Protein AF-A0A1I7SCU9-F1 (afdb_monomer_lite)

InterPro domains:
  IPR032135 Helix-turn-helix domain (DUF4817) [PF16087] (5-58)

Radius of gyration: 13.19 Å; chains: 1; bounding box: 29×18×49 Å

Sequence (68 aa):
MEYGVEEKAWSVVWYGKNGSAINVQRECRMKYGCNAKPPDRKTIRRSWNKFLETGSVNRKQKKQERWV

Organism: Bursaphelenchus xylophilus (NCBI:txid6326)

Secondary structure (DSSP, 8-state):
----HHHHHHHHHHHHHH--HHHHHHHHHHHH-TT--PPPHHHHHHHHHHHHHTTSS-----------

Foldseek 3Di:
DDCDPVLLVQLLVVCLVPVDSVVSQVVQCVVVHVPDDRDDPVSSVVSNVVCCVVVVDDNPPPPPPPPD

Structure (mmCIF, N/CA/C/O backbone):
data_AF-A0A1I7SCU9-F1
#
_entry.id   AF-A0A1I7SCU9-F1
#
loop_
_atom_site.group_PDB
_atom_site.id
_atom_site.type_symbol
_atom_site.label_atom_id
_atom_site.label_alt_id
_atom_site.label_comp_id
_atom_site.label_asym_id
_atom_site.label_entity_id
_atom_site.label_seq_id
_atom_site.pdbx_PDB_ins_code
_atom_site.Cartn_x
_atom_site.Cartn_y
_atom_site.Cartn_z
_atom_site.occupancy
_atom_site.B_iso_or_equiv
_atom_site.auth_seq_id
_atom_site.auth_comp_id
_atom_site.auth_asym_id
_atom_site.auth_atom_id
_atom_site.pdbx_PDB_model_num
ATOM 1 N N . MET A 1 1 ? 6.010 -5.804 -17.993 1.00 46.81 1 MET A N 1
ATOM 2 C CA . MET A 1 1 ? 5.185 -6.380 -16.916 1.00 46.81 1 MET A CA 1
ATOM 3 C C . MET A 1 1 ? 4.315 -5.287 -16.356 1.00 46.81 1 MET A C 1
ATOM 5 O O . MET A 1 1 ? 4.826 -4.298 -15.839 1.00 46.81 1 MET A O 1
ATOM 9 N N . GLU A 1 2 ? 3.027 -5.424 -16.622 1.00 51.53 2 GLU A N 1
ATOM 10 C CA . GLU A 1 2 ? 1.977 -4.543 -16.140 1.00 51.53 2 GLU A CA 1
ATOM 11 C C . GLU A 1 2 ? 1.784 -4.763 -14.637 1.00 51.53 2 GLU A C 1
ATOM 13 O O . GLU A 1 2 ? 1.991 -5.863 -14.134 1.00 51.53 2 GLU A O 1
ATOM 18 N N . TYR A 1 3 ? 1.459 -3.697 -13.917 1.00 63.50 3 TYR A N 1
ATOM 19 C CA . TYR A 1 3 ? 1.354 -3.709 -12.464 1.00 63.50 3 TYR A CA 1
ATOM 20 C C . TYR A 1 3 ? 0.064 -4.435 -12.034 1.00 63.50 3 TYR A C 1
ATOM 22 O O . TYR A 1 3 ? -1.023 -3.842 -12.077 1.00 63.50 3 TYR A O 1
ATOM 30 N N . GLY A 1 4 ? 0.180 -5.710 -11.658 1.00 73.12 4 GLY A N 1
ATOM 31 C CA . GLY A 1 4 ? -0.936 -6.607 -11.369 1.00 73.12 4 GLY A CA 1
ATOM 32 C C . GLY A 1 4 ? -1.684 -6.307 -10.065 1.00 73.12 4 GLY A C 1
ATOM 33 O O . GLY A 1 4 ? -1.318 -5.451 -9.250 1.00 73.12 4 GLY A O 1
ATOM 34 N N . VAL A 1 5 ? -2.813 -6.998 -9.878 1.00 75.75 5 VAL A N 1
ATOM 35 C CA . VAL A 1 5 ? -3.666 -6.868 -8.680 1.00 75.75 5 VAL A CA 1
ATOM 36 C C . VAL A 1 5 ? -2.941 -7.383 -7.432 1.00 75.75 5 VAL A C 1
ATOM 38 O O . VAL A 1 5 ? -3.073 -6.797 -6.354 1.00 75.75 5 VAL A O 1
ATOM 41 N N . GLU A 1 6 ? -2.120 -8.421 -7.582 1.00 77.50 6 GLU A N 1
ATOM 42 C CA . GLU A 1 6 ? -1.358 -9.017 -6.486 1.00 77.50 6 GLU A CA 1
ATOM 43 C C . GLU A 1 6 ? -0.287 -8.067 -5.942 1.00 77.50 6 GLU A C 1
ATOM 45 O O . GLU A 1 6 ? -0.201 -7.873 -4.725 1.00 77.50 6 GLU A O 1
ATOM 50 N N . GLU A 1 7 ? 0.483 -7.389 -6.804 1.00 76.69 7 GLU A N 1
ATOM 51 C CA . GLU A 1 7 ? 1.487 -6.432 -6.333 1.00 76.69 7 GLU A CA 1
ATOM 52 C C . GLU A 1 7 ? 0.836 -5.213 -5.663 1.00 76.69 7 GLU A C 1
ATOM 54 O O . GLU A 1 7 ? 1.374 -4.672 -4.689 1.00 76.69 7 GLU A O 1
ATOM 59 N N . LYS A 1 8 ? -0.352 -4.785 -6.123 1.00 79.25 8 LYS A N 1
ATOM 60 C CA . LYS A 1 8 ? -1.151 -3.746 -5.442 1.00 79.25 8 LYS A CA 1
ATOM 61 C C . LYS A 1 8 ? -1.507 -4.179 -4.024 1.00 79.25 8 LYS A C 1
ATOM 63 O O . LYS A 1 8 ? -1.183 -3.450 -3.084 1.00 79.25 8 LYS A O 1
ATOM 68 N N . ALA A 1 9 ? -2.114 -5.353 -3.863 1.00 83.88 9 ALA A N 1
ATOM 69 C CA . ALA A 1 9 ? -2.511 -5.870 -2.555 1.00 83.88 9 ALA A CA 1
ATOM 70 C C . ALA A 1 9 ? -1.301 -6.025 -1.616 1.00 83.88 9 ALA A C 1
ATOM 72 O O . ALA A 1 9 ? -1.320 -5.546 -0.479 1.00 83.88 9 ALA A O 1
ATOM 73 N N . TRP A 1 10 ? -0.203 -6.594 -2.122 1.00 87.38 10 TRP A N 1
ATOM 74 C CA . TRP A 1 10 ? 1.038 -6.766 -1.369 1.00 87.38 10 TRP A CA 1
ATOM 75 C C . TRP A 1 10 ? 1.605 -5.429 -0.873 1.00 87.38 10 TRP A C 1
ATOM 77 O O . TRP A 1 10 ? 1.961 -5.303 0.302 1.00 87.38 10 TRP A O 1
ATOM 87 N N . SER A 1 11 ? 1.630 -4.406 -1.736 1.00 87.19 11 SER A N 1
ATOM 88 C CA . SER A 1 11 ? 2.177 -3.086 -1.397 1.00 87.19 11 SER A CA 1
ATOM 89 C C . SER A 1 11 ? 1.415 -2.389 -0.265 1.00 87.19 11 SER A C 1
ATOM 91 O O . SER A 1 11 ? 2.024 -1.726 0.575 1.00 87.19 11 SER A O 1
ATOM 93 N N . VAL A 1 12 ? 0.094 -2.579 -0.201 1.00 87.44 12 VAL A N 1
ATOM 94 C CA . VAL A 1 12 ? -0.780 -2.010 0.833 1.00 87.44 12 VAL A CA 1
ATOM 95 C C . VAL A 1 12 ? -0.539 -2.688 2.178 1.00 87.44 12 VAL A C 1
ATOM 97 O O . VAL A 1 12 ? -0.355 -2.005 3.186 1.00 87.44 12 VAL A O 1
ATOM 100 N N . VAL A 1 13 ? -0.483 -4.022 2.199 1.00 86.75 13 VAL A N 1
ATOM 101 C CA . VAL A 1 13 ? -0.224 -4.792 3.425 1.00 86.75 13 VAL A CA 1
ATOM 102 C C . VAL A 1 13 ? 1.141 -4.432 4.014 1.00 86.75 13 VAL A C 1
ATOM 104 O O . VAL A 1 13 ? 1.263 -4.206 5.219 1.00 86.75 13 VAL A O 1
ATOM 107 N N . TRP A 1 14 ? 2.167 -4.327 3.169 1.00 87.25 14 TRP A N 1
ATOM 108 C CA . TRP A 1 14 ? 3.511 -3.948 3.601 1.00 87.25 14 TRP A CA 1
ATO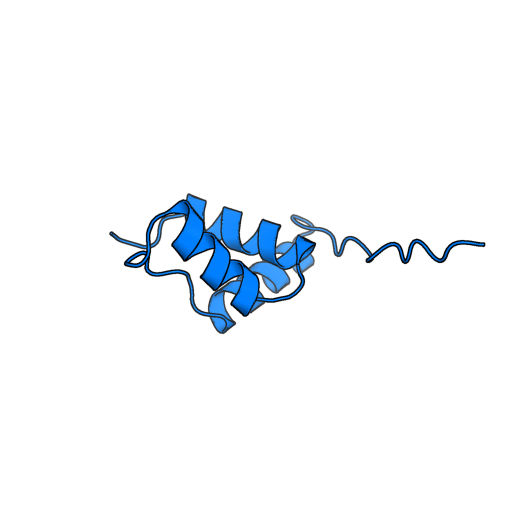M 109 C C . TRP A 1 14 ? 3.614 -2.496 4.050 1.00 87.25 14 TRP A C 1
ATOM 111 O O . TRP A 1 14 ? 4.303 -2.203 5.029 1.00 87.25 14 TRP A O 1
ATOM 121 N N . TYR A 1 15 ? 2.884 -1.587 3.403 1.00 89.75 15 TYR A N 1
ATOM 122 C CA . TYR A 1 15 ? 2.793 -0.207 3.863 1.00 89.75 15 TYR A CA 1
ATOM 123 C C . TYR A 1 15 ? 2.175 -0.117 5.263 1.00 89.75 15 TYR A C 1
ATOM 125 O O . TYR A 1 15 ? 2.670 0.643 6.090 1.00 89.75 15 TYR A O 1
ATOM 133 N N . GLY A 1 16 ? 1.169 -0.939 5.569 1.00 86.19 16 GLY A N 1
ATOM 134 C CA . GLY A 1 16 ? 0.591 -1.024 6.911 1.00 86.19 16 GLY A CA 1
ATOM 135 C C . GLY A 1 16 ? 1.558 -1.504 7.993 1.00 86.19 16 GLY A C 1
ATOM 136 O O . GLY A 1 16 ? 1.472 -1.054 9.132 1.00 86.19 16 GLY A O 1
ATOM 137 N N . LYS A 1 17 ? 2.496 -2.394 7.643 1.00 83.69 17 LYS A N 1
ATOM 138 C CA . LYS A 1 17 ? 3.513 -2.917 8.570 1.00 83.69 17 LYS A CA 1
ATOM 139 C C . LYS A 1 17 ? 4.669 -1.938 8.783 1.00 83.69 17 LYS A C 1
ATOM 141 O O . LYS A 1 17 ? 5.048 -1.664 9.916 1.00 83.69 17 LYS A O 1
ATOM 146 N N . ASN A 1 18 ? 5.212 -1.398 7.693 1.00 80.56 18 ASN A N 1
ATOM 147 C CA . ASN A 1 18 ? 6.435 -0.593 7.724 1.00 80.56 18 ASN A CA 1
ATOM 148 C C . ASN A 1 18 ? 6.169 0.913 7.867 1.00 80.56 18 ASN A C 1
ATOM 150 O O . ASN A 1 18 ? 7.065 1.667 8.244 1.00 80.56 18 ASN A O 1
ATOM 154 N N . GLY A 1 19 ? 4.974 1.384 7.500 1.00 81.75 19 GLY A N 1
ATOM 155 C CA . GLY A 1 19 ? 4.606 2.804 7.471 1.00 81.75 19 GLY A CA 1
ATOM 156 C C . GLY A 1 19 ? 5.365 3.648 6.437 1.00 81.75 19 GLY A C 1
ATOM 157 O O . GLY A 1 19 ? 5.205 4.865 6.412 1.00 81.75 19 GLY A O 1
ATOM 158 N N . SER A 1 20 ? 6.200 3.034 5.589 1.00 87.81 20 SER A N 1
ATOM 159 C CA . SER A 1 20 ? 7.078 3.730 4.643 1.00 87.81 20 SER A CA 1
ATOM 160 C C . SER A 1 20 ? 6.918 3.184 3.229 1.00 87.81 20 SER A C 1
ATOM 162 O O . SER A 1 20 ? 7.306 2.056 2.932 1.00 87.81 20 SER A O 1
ATOM 164 N N . ALA A 1 21 ? 6.407 4.022 2.322 1.00 88.69 21 ALA A N 1
ATOM 165 C CA . ALA A 1 21 ? 6.269 3.684 0.904 1.00 88.69 21 ALA A CA 1
ATOM 166 C C . ALA A 1 21 ? 7.630 3.455 0.228 1.00 88.69 21 ALA A C 1
ATOM 168 O O . ALA A 1 21 ? 7.722 2.684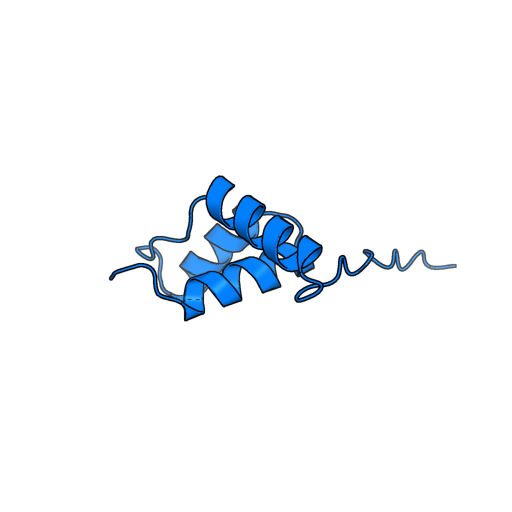 -0.720 1.00 88.69 21 ALA A O 1
ATOM 169 N N . ILE A 1 22 ? 8.695 4.091 0.728 1.00 90.44 22 ILE A N 1
ATOM 170 C CA . ILE A 1 22 ? 10.063 3.884 0.234 1.00 90.44 22 ILE A CA 1
ATOM 171 C C . ILE A 1 22 ? 10.516 2.456 0.532 1.00 90.44 22 ILE A C 1
ATOM 173 O O . ILE A 1 22 ? 11.036 1.785 -0.358 1.00 90.44 22 ILE A O 1
ATOM 177 N N . ASN A 1 23 ? 10.269 1.980 1.755 1.00 90.56 23 ASN A N 1
ATOM 178 C CA . ASN A 1 23 ? 10.625 0.618 2.146 1.00 90.56 23 ASN A CA 1
ATOM 179 C C . ASN A 1 23 ? 9.835 -0.402 1.324 1.00 90.56 23 ASN A C 1
ATOM 181 O O . ASN A 1 23 ? 10.429 -1.336 0.803 1.00 90.56 23 ASN A O 1
ATOM 185 N N . VAL A 1 24 ? 8.540 -0.162 1.095 1.00 89.75 24 VAL A N 1
ATOM 186 C CA . VAL A 1 24 ? 7.711 -1.007 0.216 1.00 89.75 24 VAL A CA 1
ATOM 187 C C . VAL A 1 24 ? 8.293 -1.092 -1.202 1.00 89.75 24 VAL A C 1
ATOM 189 O O . VAL A 1 24 ? 8.412 -2.181 -1.756 1.00 89.75 24 VAL A O 1
ATOM 192 N N . GLN A 1 25 ? 8.702 0.037 -1.794 1.00 90.38 25 GLN A N 1
ATOM 193 C CA . GLN A 1 25 ? 9.322 0.050 -3.125 1.00 90.38 25 GLN A CA 1
ATOM 194 C C . GLN A 1 25 ? 10.672 -0.680 -3.147 1.00 90.38 25 GLN A C 1
ATOM 196 O O . GLN A 1 25 ? 10.986 -1.371 -4.116 1.00 90.38 25 GLN A O 1
ATOM 201 N N . ARG A 1 26 ? 11.483 -0.513 -2.094 1.00 90.56 26 ARG A N 1
ATOM 202 C CA . ARG A 1 26 ? 12.772 -1.198 -1.949 1.00 90.56 26 ARG A CA 1
ATOM 203 C C . ARG A 1 26 ? 12.575 -2.705 -1.870 1.00 90.56 26 ARG A C 1
ATOM 205 O O . ARG A 1 26 ? 13.214 -3.431 -2.617 1.00 90.56 26 ARG A O 1
ATOM 212 N N . GLU A 1 27 ? 11.674 -3.166 -1.018 1.00 89.12 27 GLU A N 1
ATOM 213 C CA . GLU A 1 27 ? 11.410 -4.590 -0.860 1.00 89.12 27 GLU A CA 1
ATOM 214 C C . GLU A 1 27 ? 10.765 -5.223 -2.089 1.00 89.12 27 GLU A C 1
ATOM 216 O O . GLU A 1 27 ? 11.101 -6.348 -2.438 1.00 89.12 27 GLU A O 1
ATOM 221 N N . CYS A 1 28 ? 9.904 -4.492 -2.799 1.00 86.69 28 CYS A N 1
ATOM 222 C CA . CYS A 1 28 ? 9.380 -4.944 -4.083 1.00 86.69 28 CYS A CA 1
ATOM 223 C C . CYS A 1 28 ? 10.523 -5.219 -5.078 1.00 86.69 28 CYS A C 1
ATOM 225 O O . CYS A 1 28 ? 10.557 -6.284 -5.686 1.00 86.69 28 CYS A O 1
ATOM 227 N N . ARG A 1 29 ? 11.518 -4.325 -5.170 1.00 88.25 29 ARG A N 1
ATOM 228 C CA . ARG A 1 29 ? 12.721 -4.558 -5.988 1.00 88.25 29 ARG A CA 1
ATOM 229 C C . ARG A 1 29 ? 13.600 -5.701 -5.474 1.00 88.25 29 ARG A C 1
ATOM 231 O O . ARG A 1 29 ? 14.208 -6.397 -6.274 1.00 88.25 29 ARG A O 1
ATOM 238 N N . MET A 1 30 ? 13.661 -5.925 -4.162 1.00 88.69 30 MET A N 1
ATOM 239 C CA . MET A 1 30 ? 14.383 -7.078 -3.604 1.00 88.69 30 MET A CA 1
ATOM 240 C C . MET A 1 30 ? 13.687 -8.401 -3.945 1.00 88.69 30 MET A C 1
ATOM 242 O O . MET A 1 30 ? 14.357 -9.385 -4.232 1.00 88.69 30 MET A O 1
ATOM 246 N N . LYS A 1 31 ? 12.350 -8.426 -3.926 1.00 84.44 31 LYS A N 1
ATOM 247 C CA . LYS A 1 31 ? 11.551 -9.641 -4.116 1.00 84.44 31 LYS A CA 1
ATOM 248 C C . LYS A 1 31 ? 11.343 -10.010 -5.586 1.00 84.44 31 LYS A C 1
ATOM 250 O O . LYS A 1 31 ? 11.393 -11.185 -5.923 1.00 84.44 31 LYS A O 1
ATOM 255 N N . TYR A 1 32 ? 11.096 -9.020 -6.442 1.00 82.25 32 TYR A N 1
ATOM 256 C CA . TYR A 1 32 ? 10.754 -9.222 -7.857 1.00 82.25 32 TYR A CA 1
ATOM 257 C C . TYR A 1 32 ? 11.885 -8.805 -8.817 1.00 82.25 32 TYR A C 1
ATOM 259 O O . TYR A 1 32 ? 11.706 -8.825 -10.032 1.00 82.25 32 TYR A O 1
ATOM 267 N N . GLY A 1 33 ? 13.052 -8.429 -8.283 1.00 85.00 33 GLY A N 1
ATOM 268 C CA . GLY A 1 33 ? 14.232 -8.024 -9.048 1.00 85.00 33 GLY A CA 1
ATOM 269 C C . GLY A 1 33 ? 14.386 -6.507 -9.206 1.00 85.00 33 GLY A C 1
ATOM 270 O O . GLY A 1 33 ? 13.432 -5.733 -9.101 1.00 85.00 33 GLY A O 1
ATOM 271 N N . CYS A 1 34 ? 15.617 -6.060 -9.480 1.00 81.31 34 CYS A N 1
ATOM 272 C CA . CYS A 1 34 ? 15.977 -4.635 -9.510 1.00 81.31 34 CYS A CA 1
ATOM 273 C C . CYS A 1 34 ? 15.187 -3.813 -10.546 1.00 81.31 34 CYS A C 1
ATOM 275 O O . CYS A 1 34 ? 14.919 -2.635 -10.311 1.00 81.31 34 CYS A O 1
ATOM 277 N N . ASN A 1 35 ? 14.766 -4.454 -11.640 1.00 82.56 35 ASN A N 1
ATOM 278 C CA . ASN A 1 35 ? 13.987 -3.857 -12.726 1.00 82.56 35 ASN A CA 1
ATOM 279 C C . ASN A 1 35 ? 12.471 -3.896 -12.486 1.00 82.56 35 ASN A C 1
ATOM 281 O O . ASN A 1 35 ? 11.706 -3.421 -13.331 1.00 82.56 35 ASN A O 1
ATOM 285 N N . ALA A 1 36 ? 12.019 -4.453 -11.357 1.00 79.94 36 ALA A N 1
ATOM 286 C CA . ALA A 1 36 ? 10.619 -4.387 -10.975 1.00 79.94 36 ALA A CA 1
ATOM 287 C C . ALA A 1 36 ? 10.188 -2.919 -10.890 1.00 79.94 36 ALA A C 1
ATOM 289 O O . ALA A 1 36 ? 10.904 -2.068 -10.351 1.00 79.94 36 ALA A O 1
ATOM 290 N N . LYS A 1 37 ? 9.004 -2.623 -11.430 1.00 84.25 37 LYS A N 1
ATOM 291 C CA . LYS A 1 37 ? 8.383 -1.299 -11.363 1.00 84.25 37 LYS A CA 1
ATOM 292 C C . LYS A 1 37 ? 7.401 -1.293 -10.191 1.00 84.25 37 LYS A C 1
ATOM 294 O O . LYS A 1 37 ? 6.234 -1.617 -10.399 1.00 84.25 37 LYS A O 1
ATOM 299 N N . PRO A 1 38 ? 7.846 -0.988 -8.955 1.00 82.19 38 PRO A N 1
ATOM 300 C CA . PRO A 1 38 ? 6.937 -0.893 -7.829 1.00 82.19 38 PRO A CA 1
ATOM 301 C C . PRO A 1 38 ? 5.947 0.257 -8.050 1.00 82.19 38 PRO A C 1
ATOM 303 O O . PRO A 1 38 ? 6.228 1.183 -8.817 1.00 82.19 38 PRO A O 1
ATOM 306 N N . PRO A 1 39 ? 4.818 0.259 -7.334 1.00 84.81 39 PRO A N 1
ATOM 307 C CA . PRO A 1 39 ? 3.831 1.308 -7.477 1.00 84.81 39 PRO A CA 1
ATOM 308 C C . PRO A 1 39 ? 4.394 2.614 -6.928 1.00 84.81 39 PRO A C 1
ATOM 310 O O . PRO A 1 39 ? 5.220 2.645 -6.004 1.00 84.81 39 PRO A O 1
ATOM 313 N N . ASP A 1 40 ? 3.891 3.717 -7.465 1.00 88.81 40 ASP A N 1
ATOM 314 C CA . ASP A 1 40 ? 4.241 5.029 -6.957 1.00 88.81 40 ASP A CA 1
ATOM 315 C C . ASP A 1 40 ? 3.819 5.201 -5.503 1.00 88.81 40 ASP A C 1
ATOM 317 O O . ASP A 1 40 ? 2.774 4.726 -5.053 1.00 88.81 40 ASP A O 1
ATOM 321 N N . ARG A 1 41 ? 4.608 5.986 -4.769 1.00 89.44 41 ARG A N 1
ATOM 322 C CA . ARG A 1 41 ? 4.360 6.277 -3.350 1.00 89.44 41 ARG A CA 1
ATOM 323 C C . ARG A 1 41 ? 2.963 6.862 -3.118 1.00 89.44 41 ARG A C 1
ATOM 325 O O . ARG A 1 41 ? 2.309 6.528 -2.132 1.00 89.44 41 ARG A O 1
ATOM 332 N N . LYS A 1 42 ? 2.490 7.704 -4.047 1.00 90.31 42 LYS A N 1
ATOM 333 C CA . LYS A 1 42 ? 1.132 8.273 -4.023 1.00 90.31 42 LYS A CA 1
ATOM 334 C C . LYS A 1 42 ? 0.069 7.178 -4.155 1.00 90.31 42 LYS A C 1
ATOM 336 O O . LYS A 1 42 ? -0.906 7.194 -3.410 1.00 90.31 42 LYS A O 1
ATOM 341 N N . THR A 1 43 ? 0.279 6.220 -5.054 1.00 89.56 43 THR A N 1
ATOM 342 C CA . THR A 1 43 ? -0.628 5.089 -5.291 1.00 89.56 43 THR A CA 1
ATOM 343 C C . THR A 1 43 ? -0.692 4.158 -4.086 1.00 89.56 43 THR A C 1
ATOM 345 O O . THR A 1 43 ? -1.791 3.793 -3.671 1.00 89.56 43 THR A O 1
ATOM 348 N N . ILE A 1 44 ? 0.453 3.850 -3.467 1.00 90.00 44 ILE A N 1
ATOM 349 C CA . ILE A 1 44 ? 0.518 3.058 -2.227 1.00 90.00 44 ILE A CA 1
ATOM 350 C C . ILE A 1 44 ? -0.314 3.732 -1.131 1.00 90.00 44 ILE A C 1
ATOM 352 O O . ILE A 1 44 ? -1.190 3.107 -0.538 1.00 90.00 44 ILE A O 1
ATOM 356 N N . ARG A 1 45 ? -0.087 5.032 -0.898 1.00 89.62 45 ARG A N 1
ATOM 357 C CA . ARG A 1 45 ? -0.774 5.785 0.160 1.00 89.62 45 ARG A CA 1
ATOM 358 C C . ARG A 1 45 ? -2.278 5.917 -0.089 1.00 89.62 45 ARG A C 1
ATOM 360 O O . ARG A 1 45 ? -3.055 5.742 0.843 1.00 89.62 45 ARG A O 1
ATOM 367 N N . ARG A 1 46 ? -2.696 6.20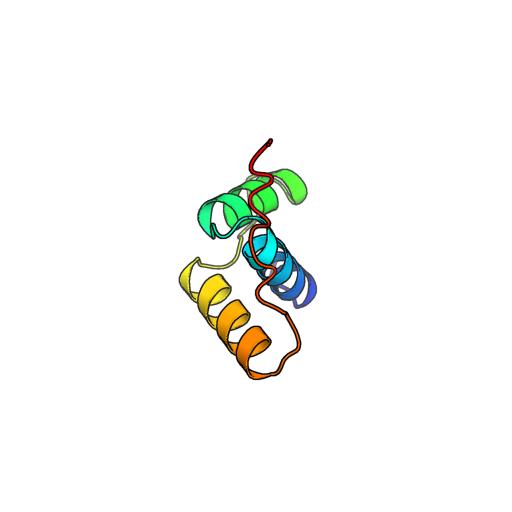3 -1.328 1.00 91.31 46 ARG A N 1
ATOM 368 C CA . ARG A 1 46 ? -4.122 6.258 -1.700 1.00 91.31 46 ARG A CA 1
ATOM 369 C C . ARG A 1 46 ? -4.804 4.912 -1.498 1.00 91.31 46 ARG A C 1
ATOM 371 O O . ARG A 1 46 ? -5.879 4.868 -0.917 1.00 91.31 46 ARG A O 1
ATOM 378 N N . SER A 1 47 ? -4.164 3.833 -1.944 1.00 89.62 47 SER A N 1
ATOM 379 C CA . SER A 1 47 ? -4.706 2.483 -1.789 1.00 89.62 47 SER A CA 1
ATOM 380 C C . SER A 1 47 ? -4.854 2.141 -0.309 1.00 89.62 47 SER A C 1
ATOM 382 O O . SER A 1 47 ? -5.934 1.757 0.115 1.00 89.62 47 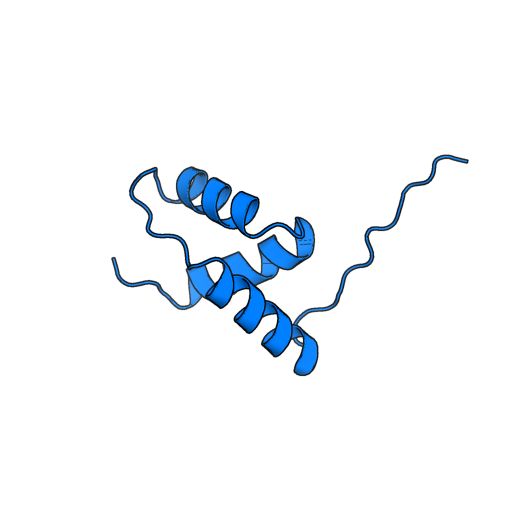SER A O 1
ATOM 384 N N . TRP A 1 48 ? -3.819 2.386 0.499 1.00 89.88 48 TRP A N 1
ATOM 385 C CA . TRP A 1 48 ? -3.875 2.208 1.950 1.00 89.88 48 TRP A CA 1
ATOM 386 C C . TRP A 1 48 ? -5.024 2.976 2.611 1.00 89.88 48 TRP A C 1
ATOM 388 O O . TRP A 1 48 ? -5.780 2.385 3.373 1.00 89.88 48 TRP A O 1
ATOM 398 N N . ASN A 1 49 ? -5.200 4.261 2.293 1.00 89.94 49 ASN A N 1
ATOM 399 C CA . ASN A 1 49 ? -6.307 5.051 2.840 1.00 89.94 49 ASN A CA 1
ATOM 400 C C . ASN A 1 49 ? -7.674 4.487 2.433 1.00 89.94 49 ASN A C 1
ATOM 402 O O . ASN A 1 49 ? -8.533 4.320 3.288 1.00 89.94 49 ASN A O 1
ATOM 406 N N . LYS A 1 50 ? -7.849 4.105 1.164 1.00 90.62 50 LYS A N 1
ATOM 407 C CA . LYS A 1 50 ? -9.093 3.488 0.685 1.00 90.62 50 LYS A CA 1
ATOM 40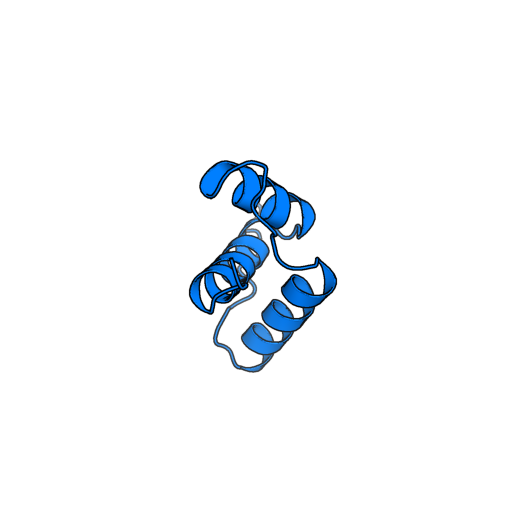8 C C . LYS A 1 50 ? -9.393 2.166 1.402 1.00 90.62 50 LYS A C 1
ATOM 410 O O . LYS A 1 50 ? -10.534 1.877 1.756 1.00 90.62 50 LYS A O 1
ATOM 415 N N . PHE A 1 51 ? -8.373 1.343 1.630 1.00 86.69 51 PHE A N 1
ATOM 416 C CA . PHE A 1 51 ? -8.544 0.089 2.360 1.00 86.69 51 PHE A CA 1
ATOM 417 C C . PHE A 1 51 ? -8.791 0.314 3.860 1.00 86.69 51 PHE A C 1
ATOM 419 O O . PHE A 1 51 ? -9.478 -0.495 4.476 1.00 86.69 51 PHE A O 1
ATOM 426 N N . LEU A 1 52 ? -8.269 1.399 4.446 1.00 87.19 52 LEU A N 1
ATOM 427 C CA . LEU A 1 52 ? -8.601 1.807 5.814 1.00 87.19 52 LEU A CA 1
ATOM 428 C C . LEU A 1 52 ? -10.063 2.251 5.922 1.00 87.19 52 LEU A C 1
ATOM 430 O O . LEU A 1 52 ? -10.757 1.827 6.837 1.00 87.19 52 LEU A O 1
ATOM 434 N N . GLU A 1 53 ? -10.530 3.082 4.989 1.00 88.56 53 GLU A N 1
ATOM 435 C CA . GLU A 1 53 ? -11.912 3.587 4.952 1.00 88.56 53 GLU A CA 1
ATOM 436 C C . GLU A 1 53 ? -12.936 2.457 4.814 1.00 88.56 53 GLU A C 1
ATOM 438 O O . GLU A 1 53 ? -13.996 2.495 5.427 1.00 88.56 53 GLU A O 1
ATOM 443 N N . THR A 1 54 ? -12.600 1.423 4.044 1.00 88.50 54 THR A N 1
ATOM 444 C CA . THR A 1 54 ? -13.455 0.239 3.863 1.00 88.50 54 THR A CA 1
ATOM 445 C C . THR A 1 54 ? -13.336 -0.782 4.998 1.00 88.50 54 THR A C 1
ATOM 447 O O . THR A 1 54 ? -14.024 -1.796 4.964 1.00 88.50 54 THR A O 1
ATOM 450 N N . GLY A 1 55 ? -12.444 -0.571 5.974 1.00 84.31 55 GLY A N 1
ATOM 451 C CA . GLY A 1 55 ? -12.167 -1.535 7.046 1.00 84.31 55 GLY A CA 1
ATOM 452 C C . GLY A 1 55 ? -11.426 -2.801 6.591 1.00 84.31 55 GLY A C 1
ATOM 453 O O . GLY A 1 55 ? -11.221 -3.716 7.384 1.00 84.31 55 GLY A O 1
ATOM 454 N N . SER A 1 56 ? -10.984 -2.858 5.330 1.00 83.12 56 SER A N 1
ATOM 455 C CA . SER A 1 56 ? -10.252 -4.001 4.761 1.00 83.12 56 SER A CA 1
ATOM 456 C C . SER A 1 56 ? -8.841 -4.141 5.337 1.00 83.12 56 SER A C 1
ATOM 458 O O . SER A 1 56 ? -8.262 -5.226 5.347 1.00 83.12 56 SER A O 1
ATOM 460 N N . VAL A 1 57 ? -8.257 -3.034 5.799 1.00 81.50 57 VAL A N 1
ATOM 461 C CA . VAL A 1 57 ? -7.023 -3.030 6.587 1.00 81.50 57 VAL A CA 1
ATOM 462 C C . VAL A 1 57 ? -7.247 -2.222 7.852 1.00 81.50 57 VAL A C 1
ATOM 464 O O . VAL A 1 57 ? -7.965 -1.230 7.848 1.00 81.50 57 VAL A O 1
ATOM 467 N N . ASN A 1 58 ?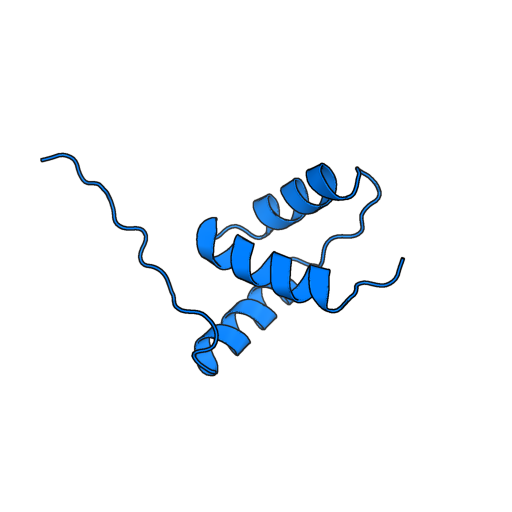 -6.588 -2.624 8.933 1.00 80.06 58 ASN A N 1
ATOM 468 C CA . ASN A 1 58 ? -6.577 -1.864 10.175 1.00 80.06 58 ASN A CA 1
ATOM 469 C C . ASN A 1 58 ? -5.258 -1.110 10.305 1.00 80.06 58 ASN A C 1
ATOM 471 O O . ASN A 1 58 ? -4.191 -1.640 9.977 1.00 80.06 58 ASN A O 1
ATOM 475 N N . ARG A 1 59 ? -5.308 0.107 10.863 1.00 69.38 59 ARG A N 1
ATOM 476 C CA . ARG A 1 59 ? -4.120 0.744 11.445 1.00 69.38 59 ARG A CA 1
ATOM 477 C C . ARG A 1 59 ? -3.680 -0.141 12.608 1.00 69.38 59 ARG A C 1
ATOM 479 O O . ARG A 1 59 ? -4.103 0.076 13.737 1.00 69.38 59 ARG A O 1
ATOM 486 N N . LYS A 1 60 ? -2.854 -1.160 12.354 1.00 63.56 60 LYS A N 1
ATOM 487 C CA . LYS A 1 60 ? -2.138 -1.821 13.442 1.00 63.56 60 LYS A CA 1
ATOM 488 C C . LYS A 1 60 ? -1.319 -0.728 14.119 1.00 63.56 60 LYS A C 1
ATOM 490 O O . LYS A 1 60 ? -0.397 -0.176 13.519 1.00 63.56 60 LYS A O 1
ATOM 495 N N . GLN A 1 61 ? -1.730 -0.358 15.332 1.00 52.28 61 GLN A N 1
ATOM 496 C CA . GLN A 1 61 ? -0.928 0.453 16.231 1.00 52.28 61 GLN A CA 1
ATOM 497 C C . GLN A 1 61 ? 0.456 -0.189 16.255 1.00 52.28 61 GLN A C 1
ATOM 499 O O . GLN A 1 61 ? 0.575 -1.393 16.493 1.00 52.28 61 GLN A O 1
ATOM 504 N N . LYS A 1 62 ? 1.503 0.602 15.996 1.00 45.72 62 LYS A N 1
ATOM 505 C CA . LYS A 1 62 ? 2.823 0.269 16.520 1.00 45.72 62 LYS A CA 1
ATOM 506 C C . LYS A 1 62 ? 2.608 0.079 18.017 1.00 45.72 62 LYS A C 1
ATOM 508 O O . LYS A 1 62 ? 2.486 1.067 18.736 1.00 45.72 62 LYS A O 1
ATOM 513 N N . LYS A 1 63 ? 2.472 -1.166 18.475 1.00 41.72 63 LYS A N 1
ATOM 514 C CA . LYS A 1 63 ? 2.621 -1.479 19.886 1.00 41.72 63 LYS A CA 1
ATOM 515 C C . LYS A 1 63 ? 4.068 -1.090 20.158 1.00 41.72 63 LYS A C 1
ATOM 517 O O . LYS A 1 63 ? 4.983 -1.757 19.690 1.00 41.72 63 LYS A O 1
ATOM 522 N N . GLN A 1 64 ? 4.268 0.089 20.747 1.00 41.19 64 GLN A N 1
ATOM 523 C CA . GLN A 1 64 ? 5.512 0.371 21.436 1.00 41.19 64 GLN A CA 1
ATOM 524 C C . GLN A 1 64 ? 5.620 -0.748 22.464 1.00 41.19 64 GLN A C 1
ATOM 526 O O . GLN A 1 64 ? 4.904 -0.740 23.462 1.00 41.19 64 GLN A O 1
ATOM 531 N N . GLU A 1 65 ? 6.460 -1.742 22.202 1.00 45.00 65 GLU A N 1
ATOM 532 C CA . GLU A 1 65 ? 7.060 -2.515 23.278 1.00 45.00 65 GLU A CA 1
ATOM 533 C C . GLU A 1 65 ? 7.987 -1.544 24.009 1.00 45.00 65 GLU A C 1
ATOM 535 O O . GLU A 1 65 ? 9.178 -1.419 23.734 1.00 45.00 65 GLU A O 1
ATOM 540 N N . ARG A 1 66 ? 7.367 -0.731 24.868 1.00 39.78 66 ARG A N 1
ATOM 541 C CA . ARG A 1 66 ? 8.047 0.021 25.903 1.00 39.78 66 ARG A CA 1
ATOM 542 C C . ARG A 1 66 ? 8.347 -1.014 26.974 1.00 39.78 66 ARG A C 1
ATOM 544 O O . ARG A 1 66 ? 7.445 -1.407 27.706 1.00 39.78 66 ARG A O 1
ATOM 551 N N . TRP A 1 67 ? 9.574 -1.521 26.958 1.00 47.47 67 TRP A N 1
ATOM 552 C CA . TRP A 1 67 ? 10.124 -2.322 28.042 1.00 47.47 67 TRP A CA 1
ATOM 553 C C . TRP A 1 67 ? 9.899 -1.552 29.352 1.00 47.47 67 TRP A C 1
ATOM 555 O O . TRP A 1 67 ? 10.329 -0.400 29.463 1.00 47.47 67 TRP A O 1
ATOM 565 N N . VAL A 1 68 ? 9.118 -2.150 30.254 1.00 51.22 68 VAL A N 1
ATOM 566 C CA . VAL A 1 68 ? 9.012 -1.768 31.670 1.00 51.22 68 VAL A CA 1
ATOM 567 C C . VAL A 1 68 ? 10.044 -2.585 32.422 1.00 51.22 68 VAL A C 1
ATOM 569 O O . VAL A 1 68 ? 10.136 -3.794 32.108 1.00 51.22 68 VAL A O 1
#

pLDDT: mean 79.12, std 14.89, range [39.78, 91.31]